Protein AF-A0A9D6PHP2-F1 (afdb_monomer_lite)

Secondary structure (DSSP, 8-state):
-HHHHHHHHHHHHHHHHHHHHHHHHHHHHHH-TTS--HHHHHHHHHHHHHHHHHHHHHHHHH-S-HHHHHHHHHHHHHHHHHT---TTHHHHHHHHHHHHHHHHHTTSHHHHHHHHHHHHHHHHHHHHS--

Radius of gyration: 29.12 Å; chains: 1; bounding box: 43×26×96 Å

Structure (mmCIF, N/CA/C/O backbone):
data_AF-A0A9D6PHP2-F1
#
_entry.id   AF-A0A9D6PHP2-F1
#
loop_
_atom_site.group_PDB
_atom_site.id
_atom_site.type_symbol
_atom_site.label_atom_id
_atom_site.label_alt_id
_atom_site.label_comp_id
_atom_site.label_asym_id
_atom_site.label_entity_id
_atom_site.label_seq_id
_atom_site.pdbx_PDB_ins_code
_atom_site.Cartn_x
_atom_site.Cartn_y
_atom_site.Cartn_z
_atom_site.occupancy
_atom_site.B_iso_or_equiv
_atom_site.auth_seq_id
_atom_site.auth_comp_id
_atom_site.auth_asym_id
_atom_site.auth_atom_id
_atom_site.pdbx_PDB_model_num
ATOM 1 N N . MET A 1 1 ? -25.939 -2.700 18.545 1.00 54.59 1 MET A N 1
ATOM 2 C CA . MET A 1 1 ? -25.271 -1.709 19.414 1.00 54.59 1 MET A CA 1
ATOM 3 C C . MET A 1 1 ? -23.907 -2.179 19.929 1.00 54.59 1 MET A C 1
ATOM 5 O O . MET A 1 1 ? -23.011 -1.353 19.997 1.00 54.59 1 MET A O 1
ATOM 9 N N . ASP A 1 2 ? -23.697 -3.470 20.232 1.00 62.19 2 ASP A N 1
ATOM 10 C CA . ASP A 1 2 ? -22.381 -3.965 20.699 1.00 62.19 2 ASP A CA 1
ATOM 11 C C . ASP A 1 2 ? -21.285 -3.983 19.615 1.00 62.19 2 ASP A C 1
ATOM 13 O O . ASP A 1 2 ? -20.170 -3.529 19.852 1.00 62.19 2 ASP A O 1
ATOM 17 N N . ARG A 1 3 ? -21.606 -4.428 18.389 1.00 63.88 3 ARG A N 1
ATOM 18 C CA . ARG A 1 3 ? -20.619 -4.547 17.295 1.00 63.88 3 ARG A CA 1
ATOM 19 C C . ARG A 1 3 ? -19.997 -3.212 16.869 1.00 63.88 3 ARG A C 1
ATOM 21 O O . ARG A 1 3 ? -18.802 -3.164 16.603 1.00 63.88 3 ARG A O 1
ATOM 28 N N . GLU A 1 4 ? -20.779 -2.131 16.858 1.00 68.19 4 GLU A N 1
ATOM 29 C CA . GLU A 1 4 ? -20.293 -0.792 16.488 1.00 68.19 4 GLU A CA 1
ATOM 30 C C . GLU A 1 4 ? -19.293 -0.236 17.509 1.00 68.19 4 GLU A C 1
ATOM 32 O O . GLU A 1 4 ? -18.290 0.362 17.126 1.00 68.19 4 GLU A O 1
ATOM 37 N N . LYS A 1 5 ? -19.511 -0.480 18.809 1.00 74.00 5 LYS A N 1
ATOM 38 C CA . LYS A 1 5 ? -18.564 -0.066 19.855 1.00 74.00 5 LYS A CA 1
ATOM 39 C C . LYS A 1 5 ? -17.248 -0.831 19.754 1.00 74.00 5 LYS A C 1
ATOM 41 O O . LYS A 1 5 ? -16.190 -0.215 19.835 1.00 74.00 5 LYS A O 1
ATOM 46 N N . THR A 1 6 ? -17.309 -2.144 19.516 1.00 76.94 6 THR A N 1
ATOM 47 C CA . THR A 1 6 ? -16.113 -2.974 19.298 1.00 76.94 6 THR A CA 1
ATOM 48 C C . THR A 1 6 ? -15.340 -2.544 18.048 1.00 76.94 6 THR A C 1
ATOM 50 O O . THR A 1 6 ? -14.109 -2.550 18.044 1.00 76.94 6 THR A O 1
ATOM 53 N N . GLN A 1 7 ? -16.047 -2.126 16.995 1.00 79.50 7 GLN A N 1
ATOM 54 C CA . GLN A 1 7 ? -15.435 -1.593 15.779 1.00 79.50 7 GLN A CA 1
ATOM 55 C C . GLN A 1 7 ? -14.720 -0.266 16.042 1.00 79.50 7 GLN A C 1
ATOM 57 O O . GLN A 1 7 ? -13.563 -0.111 15.661 1.00 79.50 7 GLN A O 1
ATOM 62 N N . GLN A 1 8 ? -15.357 0.674 16.743 1.00 80.94 8 GLN A N 1
ATOM 63 C CA . GLN A 1 8 ? -14.745 1.966 17.063 1.00 80.94 8 GLN A CA 1
ATOM 64 C C . GLN A 1 8 ? -13.522 1.835 17.976 1.00 80.94 8 GLN A C 1
ATOM 66 O O . GLN A 1 8 ? -12.524 2.515 17.742 1.00 80.94 8 GLN A O 1
ATOM 71 N N . SER A 1 9 ? -13.553 0.940 18.970 1.00 80.44 9 SER A N 1
ATOM 72 C CA . SER A 1 9 ? -12.386 0.685 19.823 1.00 80.44 9 SER A CA 1
ATOM 73 C C . SER A 1 9 ? -11.229 0.062 19.041 1.00 80.44 9 SER A C 1
ATOM 75 O O . SER A 1 9 ? -10.087 0.483 19.204 1.00 80.44 9 SER A O 1
ATOM 77 N N . PHE A 1 10 ? -11.523 -0.884 18.140 1.00 80.81 10 PHE A N 1
ATOM 78 C CA . PHE A 1 10 ? -10.517 -1.487 17.263 1.00 80.81 10 PHE A CA 1
ATOM 79 C C . PHE A 1 10 ? -9.879 -0.448 16.334 1.00 80.81 10 PHE A C 1
ATOM 81 O O . PHE A 1 10 ? -8.660 -0.420 16.167 1.00 80.81 10 PHE A O 1
ATOM 88 N N . ILE A 1 11 ? -10.699 0.439 15.763 1.00 85.12 11 ILE A N 1
ATOM 89 C CA . ILE A 1 11 ? -10.221 1.543 14.931 1.00 85.12 11 ILE A CA 1
ATOM 90 C C . ILE A 1 11 ? -9.315 2.457 15.752 1.00 85.12 11 ILE A C 1
ATOM 92 O O . ILE A 1 11 ? -8.195 2.715 15.329 1.00 85.12 11 ILE A O 1
ATOM 96 N N . ALA A 1 12 ? -9.755 2.921 16.923 1.00 84.62 12 ALA A N 1
ATOM 97 C CA . ALA A 1 12 ? -8.990 3.861 17.740 1.00 84.62 12 ALA A CA 1
ATOM 98 C C . ALA A 1 12 ? -7.603 3.323 18.132 1.00 84.62 12 ALA A C 1
ATOM 100 O O . ALA A 1 12 ? -6.627 4.069 18.100 1.00 84.62 12 ALA A O 1
ATOM 101 N N . GLU A 1 13 ? -7.502 2.030 18.445 1.00 85.44 13 GLU A N 1
ATOM 102 C CA . GLU A 1 13 ? -6.242 1.395 18.840 1.00 85.44 13 GLU A CA 1
ATOM 103 C C . GLU A 1 13 ? -5.255 1.252 17.670 1.00 85.44 13 GLU A C 1
ATOM 105 O O . GLU A 1 13 ? -4.047 1.418 17.841 1.00 85.44 13 GLU A O 1
ATOM 110 N N . ARG A 1 14 ? -5.753 0.953 16.464 1.00 86.25 14 ARG A N 1
ATOM 111 C CA . ARG A 1 14 ? -4.910 0.627 15.300 1.00 86.25 14 ARG A CA 1
ATOM 112 C C . ARG A 1 14 ? -4.697 1.789 14.333 1.00 86.25 14 ARG A C 1
A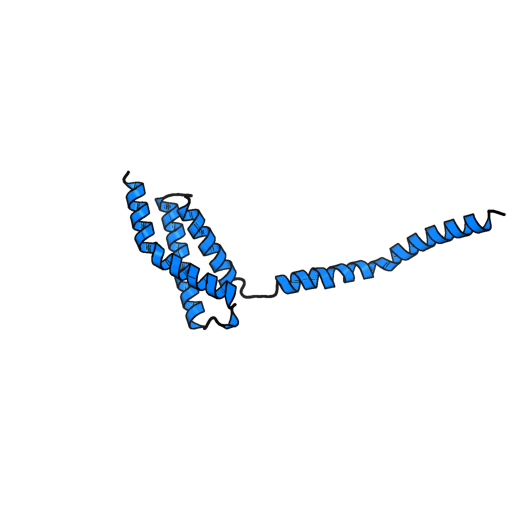TOM 114 O O . ARG A 1 14 ? -3.756 1.754 13.540 1.00 86.25 14 ARG A O 1
ATOM 121 N N . LYS A 1 15 ? -5.502 2.851 14.440 1.00 85.19 15 LYS A N 1
ATOM 122 C CA . LYS A 1 15 ? -5.438 4.041 13.577 1.00 85.19 15 LYS A CA 1
ATOM 123 C C . LYS A 1 15 ? -4.050 4.670 13.543 1.00 85.19 15 LYS A C 1
ATOM 125 O O . LYS A 1 15 ? -3.584 5.017 12.466 1.00 85.19 15 LYS A O 1
ATOM 130 N N . VAL A 1 16 ? -3.366 4.741 14.687 1.00 87.69 16 VAL A N 1
ATOM 131 C CA . VAL A 1 16 ? -2.011 5.313 14.785 1.00 87.69 16 VAL A CA 1
ATOM 132 C C . VAL A 1 16 ? -1.027 4.571 13.875 1.00 87.69 16 VAL A C 1
ATOM 134 O O . VAL A 1 16 ? -0.246 5.190 13.158 1.00 87.69 16 VAL A O 1
ATOM 137 N N . THR A 1 17 ? -1.095 3.237 13.847 1.00 86.19 17 THR A N 1
ATOM 138 C CA . THR A 1 17 ? -0.241 2.408 12.984 1.00 86.19 17 THR A CA 1
ATOM 139 C C . THR A 1 17 ? -0.566 2.606 11.503 1.00 86.19 17 THR A C 1
ATOM 141 O O . THR A 1 17 ? 0.336 2.607 10.666 1.00 86.19 17 THR A O 1
ATOM 144 N N . TRP A 1 18 ? -1.845 2.779 11.163 1.00 90.94 18 TRP A N 1
ATOM 145 C CA . TRP A 1 18 ? -2.277 2.999 9.781 1.00 90.94 18 TRP A CA 1
ATOM 146 C C . TRP A 1 18 ? -1.867 4.383 9.267 1.00 90.94 18 TRP A C 1
ATOM 148 O O . TRP A 1 18 ? -1.340 4.481 8.161 1.00 90.94 18 TRP A O 1
ATOM 158 N N . GLU A 1 19 ? -2.019 5.424 10.088 1.00 88.81 19 GLU A N 1
ATOM 159 C CA . GLU A 1 19 ? -1.562 6.787 9.786 1.00 88.81 19 GLU A CA 1
ATOM 160 C C . GLU A 1 19 ? -0.037 6.849 9.625 1.00 88.81 19 GLU A C 1
ATOM 162 O O . GLU A 1 19 ? 0.482 7.549 8.754 1.00 88.81 19 GLU A O 1
ATOM 167 N N . GLU A 1 20 ? 0.710 6.086 10.428 1.00 87.25 20 GLU A N 1
ATOM 168 C CA . GLU A 1 20 ? 2.163 6.012 10.290 1.00 87.25 20 GLU A CA 1
ATOM 169 C C . GLU A 1 20 ? 2.586 5.359 8.965 1.00 87.25 20 GLU A C 1
ATOM 171 O O . GLU A 1 20 ? 3.493 5.866 8.296 1.00 87.25 20 GLU A O 1
ATOM 176 N N . LEU A 1 21 ? 1.911 4.277 8.559 1.00 87.31 21 LEU A N 1
ATOM 177 C CA . LEU A 1 21 ? 2.127 3.647 7.257 1.00 87.31 21 LEU A CA 1
ATOM 178 C C . LEU A 1 21 ? 1.801 4.620 6.117 1.00 87.31 21 LEU A C 1
ATOM 180 O O . LEU A 1 21 ? 2.607 4.770 5.201 1.00 87.31 21 LEU A O 1
ATOM 184 N N . GLU A 1 22 ? 0.658 5.302 6.186 1.00 88.81 22 GLU A N 1
ATOM 185 C CA . GLU A 1 22 ? 0.234 6.285 5.186 1.00 88.81 22 GLU A CA 1
ATOM 186 C C . GLU A 1 22 ? 1.252 7.420 5.040 1.00 88.81 22 GLU A C 1
ATOM 188 O O . GLU A 1 22 ? 1.715 7.696 3.935 1.00 88.81 22 GLU A O 1
ATOM 193 N N . ARG A 1 23 ? 1.731 7.981 6.154 1.00 88.25 23 ARG A N 1
ATOM 194 C CA . ARG A 1 23 ? 2.758 9.031 6.153 1.00 88.25 23 ARG A CA 1
ATOM 195 C C . ARG A 1 23 ? 4.055 8.591 5.468 1.00 88.25 23 ARG A C 1
ATOM 197 O O . ARG A 1 23 ? 4.688 9.389 4.773 1.00 88.25 23 ARG A O 1
ATOM 204 N N . ILE A 1 24 ? 4.489 7.347 5.679 1.00 84.12 24 ILE A N 1
ATOM 205 C CA . ILE A 1 24 ? 5.689 6.809 5.019 1.00 84.12 24 ILE A CA 1
ATOM 206 C C . ILE A 1 24 ? 5.431 6.616 3.520 1.00 84.12 24 ILE A C 1
ATOM 208 O O . ILE A 1 24 ? 6.303 6.937 2.709 1.00 84.12 24 ILE A O 1
ATOM 212 N N . LEU A 1 25 ? 4.244 6.136 3.137 1.00 85.50 25 LEU A N 1
ATOM 213 C CA . LEU A 1 25 ? 3.855 5.983 1.733 1.00 85.50 25 LEU A CA 1
ATOM 214 C C . LEU A 1 25 ? 3.777 7.330 1.004 1.00 85.50 25 LEU A C 1
ATOM 216 O O . LEU A 1 25 ? 4.270 7.431 -0.117 1.00 85.50 25 LEU A O 1
ATOM 220 N N . ASP A 1 26 ? 3.246 8.369 1.645 1.00 86.12 26 ASP A N 1
ATOM 221 C CA . ASP A 1 26 ? 3.147 9.706 1.056 1.00 86.12 26 ASP A CA 1
ATOM 222 C C . ASP A 1 26 ? 4.528 10.351 0.882 1.00 86.12 26 ASP A C 1
ATOM 224 O O . ASP A 1 26 ? 4.836 10.911 -0.171 1.00 86.12 26 ASP A O 1
ATOM 228 N N . ARG A 1 27 ? 5.425 10.201 1.868 1.00 80.31 27 ARG A N 1
ATOM 229 C CA . ARG A 1 27 ? 6.832 10.613 1.707 1.00 80.31 27 ARG A CA 1
ATOM 230 C C . ARG A 1 27 ? 7.509 9.879 0.553 1.00 80.31 27 ARG A C 1
ATOM 232 O O . ARG A 1 27 ? 8.250 10.497 -0.207 1.00 80.31 27 ARG A O 1
ATOM 239 N N . LEU A 1 28 ? 7.229 8.587 0.393 1.00 76.50 28 LEU A N 1
ATOM 240 C CA . LEU A 1 28 ? 7.721 7.788 -0.728 1.00 76.50 28 LEU A CA 1
ATOM 241 C C . LEU A 1 28 ? 7.179 8.246 -2.085 1.00 76.50 28 LEU A C 1
ATOM 243 O O . LEU A 1 28 ? 7.886 8.127 -3.088 1.00 76.50 28 LEU A O 1
ATOM 247 N N . ASP A 1 29 ? 5.944 8.741 -2.132 1.00 77.38 29 ASP A N 1
ATOM 248 C CA . ASP A 1 29 ? 5.342 9.298 -3.343 1.00 77.38 29 ASP A CA 1
ATOM 249 C C . ASP A 1 29 ? 6.014 10.621 -3.751 1.00 77.38 29 ASP A C 1
ATOM 251 O O . ASP A 1 29 ? 6.249 10.835 -4.941 1.00 77.38 29 ASP A O 1
ATOM 255 N N . ILE A 1 30 ? 6.399 11.456 -2.778 1.00 76.00 30 ILE A N 1
ATOM 256 C CA . ILE A 1 30 ? 7.004 12.780 -3.008 1.00 76.00 30 ILE A CA 1
ATOM 257 C C . ILE A 1 30 ? 8.514 12.692 -3.287 1.00 76.00 30 ILE A C 1
ATOM 259 O O . ILE A 1 30 ? 8.999 13.236 -4.277 1.00 76.00 30 ILE A O 1
ATOM 263 N N . LEU A 1 31 ? 9.268 12.018 -2.416 1.00 69.19 31 LEU A N 1
ATOM 264 C CA . LEU A 1 31 ? 10.741 12.026 -2.408 1.00 69.19 31 LEU A CA 1
ATOM 265 C C . LEU A 1 31 ? 11.330 10.846 -3.202 1.00 69.19 31 LEU A C 1
ATOM 267 O O . LEU A 1 31 ? 12.483 10.862 -3.641 1.00 69.19 31 LEU A O 1
ATOM 271 N N . GLY A 1 32 ? 10.510 9.823 -3.458 1.00 67.00 32 GLY A N 1
ATOM 272 C CA . GLY A 1 32 ? 10.909 8.618 -4.168 1.00 67.00 32 GLY A CA 1
ATOM 273 C C . GLY A 1 32 ? 11.818 7.694 -3.351 1.00 67.00 32 GLY A C 1
ATOM 274 O O . GLY A 1 32 ? 12.247 7.974 -2.238 1.00 67.00 32 GLY A O 1
ATOM 275 N N . TYR A 1 33 ? 12.151 6.546 -3.944 1.00 64.81 33 TYR A N 1
ATOM 276 C CA . TYR A 1 33 ? 12.927 5.480 -3.292 1.00 64.81 33 TYR A CA 1
ATOM 277 C C . TYR A 1 33 ? 14.373 5.842 -2.927 1.00 64.81 33 TYR A C 1
ATOM 279 O O . TYR A 1 33 ? 15.009 5.089 -2.198 1.00 64.81 33 TYR A O 1
ATOM 287 N N . ARG A 1 34 ? 14.915 6.942 -3.466 1.00 61.00 34 ARG A N 1
ATOM 288 C CA . ARG A 1 34 ? 16.320 7.333 -3.266 1.00 61.00 34 ARG A CA 1
ATOM 289 C C . ARG A 1 34 ? 16.604 7.857 -1.862 1.00 61.00 34 ARG A C 1
ATOM 291 O O . ARG A 1 34 ? 17.746 7.757 -1.431 1.00 61.00 34 ARG A O 1
ATOM 298 N N . GLU A 1 35 ? 15.592 8.375 -1.174 1.00 60.31 35 GLU A N 1
ATOM 299 C CA . GLU A 1 35 ? 15.735 8.853 0.203 1.00 60.31 35 GLU A CA 1
ATOM 300 C C . GLU A 1 35 ? 15.389 7.795 1.253 1.00 60.31 35 GLU A C 1
ATOM 302 O O . GLU A 1 35 ? 15.745 7.969 2.415 1.00 60.31 35 GLU A O 1
ATOM 307 N N . LEU A 1 36 ? 14.757 6.677 0.863 1.00 63.12 36 LEU A N 1
ATOM 308 C CA . LEU A 1 36 ? 14.374 5.651 1.827 1.00 63.12 36 LEU A CA 1
ATOM 309 C C . LEU A 1 36 ? 15.596 4.839 2.270 1.00 63.12 36 LEU A C 1
ATOM 311 O O . LEU A 1 36 ? 16.131 4.016 1.518 1.00 63.12 36 LEU A O 1
ATOM 315 N N . ASN A 1 37 ? 16.036 5.050 3.508 1.00 63.00 37 ASN A N 1
ATOM 316 C CA . ASN A 1 37 ? 17.165 4.311 4.065 1.00 63.00 37 ASN A CA 1
ATOM 317 C C . ASN A 1 37 ? 16.776 2.831 4.276 1.00 63.00 37 ASN A C 1
ATOM 319 O O . ASN A 1 37 ? 15.612 2.484 4.483 1.00 63.00 37 ASN A O 1
ATOM 323 N N . ARG A 1 38 ? 17.757 1.921 4.297 1.00 62.34 38 ARG A N 1
ATOM 324 C CA . ARG A 1 38 ? 17.572 0.473 4.528 1.00 62.34 38 ARG A CA 1
ATOM 325 C C . ARG A 1 38 ? 16.764 0.172 5.801 1.00 62.34 38 ARG A C 1
ATOM 327 O O . ARG A 1 38 ? 16.078 -0.844 5.884 1.00 62.34 38 ARG A O 1
ATOM 334 N N . ILE A 1 39 ? 16.837 1.066 6.786 1.00 59.97 39 ILE A N 1
ATOM 335 C CA . ILE A 1 39 ? 16.089 1.016 8.048 1.00 59.97 39 ILE A CA 1
ATOM 336 C C . ILE A 1 39 ? 14.590 1.273 7.821 1.00 59.97 39 ILE A C 1
ATOM 338 O O . ILE A 1 39 ? 13.753 0.545 8.355 1.00 59.97 39 ILE A O 1
ATOM 342 N N . GLU A 1 40 ? 14.242 2.249 6.985 1.00 69.62 40 GLU A N 1
ATOM 343 C CA . GLU A 1 40 ? 12.857 2.618 6.679 1.00 69.62 40 GLU A CA 1
ATOM 344 C C . GLU A 1 40 ? 12.165 1.579 5.792 1.00 69.62 40 GLU A C 1
ATOM 346 O O . GLU A 1 40 ? 10.976 1.337 5.959 1.00 69.62 40 GLU A O 1
ATOM 351 N N . ILE A 1 41 ? 12.904 0.880 4.923 1.00 74.94 41 ILE A N 1
ATOM 352 C CA . ILE A 1 41 ? 12.366 -0.260 4.158 1.00 74.94 41 ILE A CA 1
ATOM 353 C C . ILE A 1 41 ? 11.924 -1.390 5.102 1.00 74.94 41 ILE A C 1
ATOM 355 O O . ILE A 1 41 ? 10.837 -1.946 4.949 1.00 74.94 41 ILE A O 1
ATOM 359 N N . ASN A 1 42 ? 12.741 -1.713 6.109 1.00 80.19 42 ASN A N 1
ATOM 360 C CA . ASN A 1 42 ? 12.383 -2.717 7.114 1.00 80.19 42 ASN A CA 1
ATOM 361 C C . ASN A 1 42 ? 11.202 -2.265 7.986 1.00 80.19 42 ASN A C 1
ATOM 363 O O . ASN A 1 42 ? 10.358 -3.080 8.360 1.00 80.19 42 ASN A O 1
ATOM 367 N N . LEU A 1 43 ? 11.130 -0.972 8.318 1.00 84.00 43 LEU A N 1
ATOM 368 C CA . LEU A 1 43 ? 9.989 -0.396 9.030 1.00 84.00 43 LEU A CA 1
ATOM 369 C C . LEU A 1 43 ? 8.704 -0.495 8.196 1.00 84.00 43 LEU A C 1
ATOM 371 O O . LEU A 1 43 ? 7.698 -0.994 8.694 1.00 84.00 43 LEU A O 1
ATOM 375 N N . LEU A 1 44 ? 8.767 -0.118 6.918 1.00 84.12 44 LEU A N 1
ATOM 376 C CA . LEU A 1 44 ? 7.659 -0.209 5.970 1.00 84.12 44 LEU A CA 1
ATOM 377 C C . LEU A 1 44 ? 7.150 -1.648 5.833 1.00 84.12 44 LEU A C 1
ATOM 379 O O . LEU A 1 44 ? 5.945 -1.874 5.871 1.00 84.12 44 LEU A O 1
ATOM 383 N N . GLY A 1 45 ? 8.055 -2.627 5.730 1.00 85.44 45 GLY A N 1
ATOM 384 C CA . GLY A 1 45 ? 7.689 -4.045 5.681 1.00 85.44 45 GLY A CA 1
ATOM 385 C C . GLY A 1 45 ? 6.953 -4.519 6.940 1.00 85.44 45 GLY A C 1
ATOM 386 O O . GLY A 1 45 ? 5.957 -5.234 6.839 1.00 85.44 45 GLY A O 1
ATOM 387 N N . ARG A 1 46 ? 7.394 -4.084 8.128 1.00 89.00 46 ARG A N 1
ATOM 388 C CA . ARG A 1 46 ? 6.719 -4.407 9.398 1.00 89.00 46 ARG A CA 1
ATOM 389 C C . ARG A 1 46 ? 5.334 -3.772 9.493 1.00 89.00 46 ARG A C 1
ATOM 391 O O . ARG A 1 46 ? 4.379 -4.464 9.835 1.00 89.00 46 ARG A O 1
ATOM 398 N N . LEU A 1 47 ? 5.220 -2.489 9.156 1.00 87.94 47 LEU A N 1
ATOM 399 C CA . LEU A 1 47 ? 3.940 -1.778 9.152 1.00 87.94 47 LEU A CA 1
ATOM 400 C C . LEU A 1 47 ? 2.962 -2.406 8.153 1.00 87.94 47 LEU A C 1
ATOM 402 O O . LEU A 1 47 ? 1.821 -2.670 8.512 1.00 87.94 47 LEU A O 1
ATOM 406 N N . TYR A 1 48 ? 3.433 -2.759 6.955 1.00 90.06 48 TYR A N 1
ATOM 407 C CA . TYR A 1 48 ? 2.651 -3.486 5.956 1.00 90.06 48 TYR A CA 1
ATOM 408 C C . TYR A 1 48 ? 2.082 -4.804 6.503 1.00 90.06 48 TYR A C 1
ATOM 410 O O . TYR A 1 48 ? 0.877 -5.034 6.407 1.00 90.06 48 TYR A O 1
ATOM 418 N N . LEU A 1 49 ? 2.915 -5.658 7.108 1.00 89.69 49 LEU A N 1
ATOM 419 C CA . LEU A 1 49 ? 2.458 -6.942 7.657 1.00 89.69 49 LEU A CA 1
ATOM 420 C C . LEU A 1 49 ? 1.444 -6.761 8.799 1.00 89.69 49 LEU A C 1
ATOM 422 O O . LEU A 1 49 ? 0.480 -7.528 8.895 1.00 89.69 49 LEU A O 1
ATOM 426 N N . ASN A 1 50 ? 1.617 -5.726 9.627 1.00 90.44 50 ASN A N 1
ATOM 427 C CA . ASN A 1 50 ? 0.652 -5.374 10.668 1.00 90.44 50 ASN A CA 1
ATOM 428 C C . ASN A 1 50 ? -0.696 -4.962 10.060 1.00 90.44 50 ASN A C 1
ATOM 430 O O . ASN A 1 50 ? -1.729 -5.492 10.463 1.00 90.44 50 ASN A O 1
ATOM 434 N N . THR A 1 51 ? -0.696 -4.100 9.040 1.00 90.44 51 THR A N 1
ATOM 435 C CA . THR A 1 51 ? -1.925 -3.665 8.359 1.00 90.44 51 THR A CA 1
ATOM 436 C C . THR A 1 51 ? -2.617 -4.810 7.616 1.00 90.44 51 THR A C 1
ATOM 438 O O . THR A 1 51 ? -3.841 -4.895 7.643 1.00 90.44 51 THR A O 1
ATOM 441 N N . VAL A 1 52 ? -1.872 -5.741 7.007 1.00 89.50 52 VAL A N 1
ATOM 442 C CA . VAL A 1 52 ? -2.447 -6.961 6.402 1.00 89.50 52 VAL A CA 1
ATOM 443 C C . VAL A 1 52 ? -3.156 -7.811 7.459 1.00 89.50 52 VAL A C 1
ATOM 445 O O . VAL A 1 52 ? -4.269 -8.290 7.236 1.00 89.50 52 VAL A O 1
ATOM 448 N N . SER A 1 53 ? -2.532 -7.970 8.627 1.00 90.56 53 SER A N 1
ATOM 449 C CA . SER A 1 53 ? -3.122 -8.704 9.749 1.00 90.56 53 SER A CA 1
ATOM 450 C C . SER A 1 53 ? -4.384 -8.011 10.276 1.00 90.56 53 SER A C 1
ATOM 452 O O . SER A 1 53 ? -5.373 -8.673 10.592 1.00 90.56 53 SER A O 1
ATOM 454 N N . ASP A 1 54 ? -4.376 -6.680 10.334 1.00 89.62 54 ASP A N 1
ATOM 455 C CA . ASP A 1 54 ? -5.531 -5.880 10.742 1.00 89.62 54 ASP A CA 1
ATOM 456 C C . ASP A 1 54 ? -6.669 -5.947 9.721 1.00 89.62 54 ASP A C 1
ATOM 458 O O . ASP A 1 54 ? -7.823 -6.060 10.121 1.00 89.62 54 ASP A O 1
ATOM 462 N N . LEU A 1 55 ? -6.365 -5.965 8.420 1.00 89.75 55 LEU A N 1
ATOM 463 C CA . LEU A 1 55 ? -7.351 -6.167 7.359 1.00 89.75 55 LEU A CA 1
ATOM 464 C C . LEU A 1 55 ? -8.043 -7.529 7.491 1.00 89.75 55 LEU A C 1
ATOM 466 O O . LEU A 1 55 ? -9.266 -7.614 7.378 1.00 89.75 55 LEU A O 1
ATOM 470 N N . ALA A 1 56 ? -7.279 -8.593 7.752 1.00 88.75 56 ALA A N 1
ATOM 471 C CA . ALA A 1 56 ? -7.838 -9.927 7.958 1.00 88.75 56 ALA A CA 1
ATOM 472 C C . ALA A 1 56 ? -8.769 -9.965 9.182 1.00 88.75 56 ALA A C 1
ATOM 474 O O . ALA A 1 56 ? -9.880 -10.491 9.097 1.00 88.75 56 ALA A O 1
ATOM 475 N N . LYS A 1 57 ? -8.357 -9.343 10.297 1.00 87.56 57 LYS A N 1
ATOM 476 C CA . LYS A 1 57 ? -9.189 -9.203 11.503 1.00 87.56 57 LYS A CA 1
ATOM 477 C C . LYS A 1 57 ? -10.443 -8.373 11.243 1.00 87.56 57 LYS A C 1
ATOM 479 O O . LYS A 1 57 ? -11.527 -8.782 11.644 1.00 87.56 57 LYS A O 1
ATOM 484 N N . ALA A 1 58 ? -10.312 -7.246 10.545 1.00 87.12 58 ALA A N 1
ATOM 485 C CA . ALA A 1 58 ? -11.432 -6.380 10.204 1.00 87.12 58 ALA A CA 1
ATOM 486 C C . ALA A 1 58 ? -12.463 -7.118 9.339 1.00 87.12 58 ALA A C 1
ATOM 488 O O . ALA A 1 58 ? -13.651 -7.071 9.641 1.00 87.12 58 ALA A O 1
ATOM 489 N N . ARG A 1 59 ? -12.013 -7.881 8.334 1.00 86.50 59 ARG A N 1
ATOM 490 C CA . ARG A 1 59 ? -12.894 -8.726 7.514 1.00 86.50 59 ARG A CA 1
ATOM 491 C C . ARG A 1 59 ? -13.585 -9.820 8.324 1.00 86.50 59 ARG A C 1
ATOM 493 O O . ARG A 1 59 ? -14.764 -10.071 8.112 1.00 86.50 59 ARG A O 1
ATOM 500 N N . MET A 1 60 ? -12.877 -10.459 9.255 1.00 87.31 60 MET A N 1
ATOM 501 C CA . MET A 1 60 ? -13.448 -11.522 10.087 1.00 87.31 60 MET A CA 1
ATOM 502 C C . MET A 1 60 ? -14.491 -10.996 11.085 1.00 87.31 60 MET A C 1
ATOM 504 O O . MET A 1 60 ? -15.502 -11.654 11.315 1.00 87.31 60 MET A O 1
ATOM 508 N N . LEU A 1 61 ? -14.247 -9.828 11.686 1.00 86.38 61 LEU A N 1
ATOM 509 C CA . LEU A 1 61 ? -15.106 -9.258 12.729 1.00 86.38 61 LEU A CA 1
ATOM 510 C C . LEU A 1 61 ? -16.275 -8.441 12.167 1.00 86.38 61 LEU A C 1
ATOM 512 O O . LEU A 1 61 ? -17.372 -8.482 12.724 1.00 86.38 61 LEU A O 1
ATOM 516 N N . PHE A 1 62 ? -16.038 -7.699 11.084 1.00 83.50 62 PHE A N 1
ATOM 517 C CA . PHE A 1 62 ? -16.961 -6.682 10.568 1.00 83.50 62 PHE A CA 1
ATOM 518 C C . PHE A 1 62 ? -17.389 -6.926 9.110 1.00 83.50 62 PHE A C 1
ATOM 520 O O . PHE A 1 62 ? -18.299 -6.256 8.631 1.00 83.50 62 PHE A O 1
ATOM 527 N N . GLY A 1 63 ? -16.801 -7.904 8.410 1.00 82.62 63 GLY A N 1
ATOM 528 C CA . GLY A 1 63 ? -17.111 -8.200 7.007 1.00 82.62 63 GLY A CA 1
ATOM 529 C C . GLY A 1 63 ? -16.479 -7.214 6.017 1.00 82.62 63 GLY A C 1
ATOM 530 O O . GLY A 1 63 ? -15.485 -6.550 6.320 1.00 82.62 63 GLY A O 1
ATOM 531 N N . GLU A 1 64 ? -17.045 -7.133 4.810 1.00 81.12 64 GLU A N 1
ATOM 532 C CA . GLU A 1 64 ? -16.654 -6.145 3.794 1.00 81.12 64 GLU A CA 1
ATOM 533 C C . GLU A 1 64 ? -17.326 -4.789 4.050 1.00 81.12 64 GLU A C 1
ATOM 535 O O . GLU A 1 64 ? -18.247 -4.379 3.350 1.00 81.12 64 GLU A O 1
ATOM 540 N N . ASP A 1 65 ? -16.860 -4.099 5.088 1.00 84.62 65 ASP A N 1
ATOM 541 C CA . ASP A 1 65 ? -17.287 -2.739 5.432 1.00 84.62 65 ASP A CA 1
ATOM 542 C C . ASP A 1 65 ? -16.271 -1.684 4.938 1.00 84.62 65 ASP A C 1
ATOM 544 O O . ASP A 1 65 ? -15.152 -2.019 4.527 1.00 84.62 65 ASP A O 1
ATOM 548 N N . ALA A 1 66 ? -16.618 -0.396 5.013 1.00 83.94 66 ALA A N 1
ATOM 549 C CA . ALA A 1 66 ? -15.783 0.734 4.599 1.00 83.94 66 ALA A CA 1
ATOM 550 C C . ALA A 1 66 ? -14.372 0.709 5.221 1.00 83.94 66 ALA A C 1
ATOM 552 O O . ALA A 1 66 ? -13.395 1.062 4.557 1.00 83.94 66 ALA A O 1
ATOM 553 N N . LEU A 1 67 ? -14.247 0.226 6.465 1.00 86.62 67 LEU A N 1
ATOM 554 C CA . LEU A 1 67 ? -12.959 0.014 7.133 1.00 86.62 67 LEU A CA 1
ATOM 555 C C . LEU A 1 67 ? -12.086 -1.014 6.400 1.00 86.62 67 LEU A C 1
ATOM 557 O O . LEU A 1 67 ? -10.891 -0.812 6.203 1.00 86.62 67 LEU A O 1
ATOM 561 N N . SER A 1 68 ? -12.671 -2.141 6.004 1.00 86.38 68 SER A N 1
ATOM 562 C CA . SER A 1 68 ? -11.934 -3.186 5.294 1.00 86.38 68 SER A CA 1
ATOM 563 C C . SER A 1 68 ? -11.478 -2.695 3.916 1.00 86.38 68 SER A C 1
ATOM 565 O O . SER A 1 68 ? -10.369 -3.005 3.486 1.00 86.38 68 SER A O 1
ATOM 567 N N . LEU A 1 69 ? -12.289 -1.861 3.256 1.00 86.38 69 LEU A N 1
ATOM 568 C CA . LEU A 1 69 ? -11.957 -1.261 1.968 1.00 86.38 69 LEU A CA 1
ATOM 569 C C . LEU A 1 69 ? -10.793 -0.265 2.091 1.00 86.38 69 LEU A C 1
ATOM 571 O O . LEU A 1 69 ? -9.867 -0.303 1.278 1.00 86.38 69 LEU A O 1
ATOM 575 N N . SER A 1 70 ? -10.802 0.595 3.116 1.00 87.06 70 SER A N 1
ATOM 576 C CA . SER A 1 70 ? -9.718 1.559 3.344 1.00 87.06 70 SER A CA 1
ATOM 577 C C . SER A 1 70 ? -8.395 0.858 3.668 1.00 87.06 70 SER A C 1
ATOM 579 O O . SER A 1 70 ? -7.368 1.175 3.064 1.00 87.06 70 SER A O 1
ATOM 581 N N . LEU A 1 71 ? -8.427 -0.170 4.524 1.00 88.00 71 LEU A N 1
ATOM 582 C CA . LEU A 1 71 ? -7.259 -0.998 4.834 1.00 88.00 71 LEU A CA 1
ATOM 583 C C . LEU A 1 71 ? -6.747 -1.755 3.608 1.00 88.00 71 LEU A C 1
ATOM 585 O O . LEU A 1 71 ? -5.540 -1.816 3.380 1.00 88.00 71 LEU A O 1
ATOM 589 N N . ASN A 1 72 ? -7.649 -2.289 2.785 1.00 89.81 72 ASN A N 1
ATOM 590 C CA . ASN A 1 72 ? -7.285 -2.962 1.544 1.00 89.81 72 ASN A CA 1
ATOM 591 C C . ASN A 1 72 ? -6.556 -2.014 0.581 1.00 89.81 72 ASN A C 1
ATOM 593 O O . ASN A 1 72 ? -5.526 -2.385 0.021 1.00 89.81 72 ASN A O 1
ATOM 597 N N . ASN A 1 73 ? -7.034 -0.775 0.437 1.00 88.25 73 ASN A N 1
ATOM 598 C CA . ASN A 1 73 ? -6.373 0.233 -0.394 1.00 88.25 73 ASN A CA 1
ATOM 599 C C . ASN A 1 73 ? -4.984 0.603 0.144 1.00 88.25 73 ASN A C 1
ATOM 601 O O . ASN A 1 73 ? -4.032 0.706 -0.633 1.00 88.25 73 ASN A O 1
ATOM 605 N N . LEU A 1 74 ? -4.840 0.753 1.464 1.00 88.88 74 LEU A N 1
ATOM 606 C CA . LEU A 1 74 ? -3.557 1.056 2.102 1.00 88.88 74 LEU A CA 1
ATOM 607 C C . LEU A 1 74 ? -2.536 -0.078 1.893 1.00 88.88 74 LEU A C 1
ATOM 609 O O . LEU A 1 74 ? -1.395 0.167 1.495 1.00 88.88 74 LEU A O 1
ATOM 613 N N . VAL A 1 75 ? -2.970 -1.330 2.068 1.00 89.44 75 VAL A N 1
ATOM 614 C CA . VAL A 1 75 ? -2.170 -2.538 1.804 1.00 89.44 75 VAL A CA 1
ATOM 615 C C . VAL A 1 75 ? -1.779 -2.631 0.330 1.00 89.44 75 VAL A C 1
ATOM 617 O O . VAL A 1 75 ? -0.616 -2.894 0.024 1.00 89.44 75 VAL A O 1
ATOM 620 N N . ALA A 1 76 ? -2.712 -2.380 -0.591 1.00 86.12 76 ALA A N 1
ATOM 621 C CA . ALA A 1 76 ? -2.449 -2.417 -2.027 1.00 86.12 76 ALA A CA 1
ATOM 622 C C . ALA A 1 76 ? -1.420 -1.355 -2.448 1.00 86.12 76 ALA A C 1
ATOM 624 O O . ALA A 1 76 ? -0.491 -1.664 -3.203 1.00 86.12 76 ALA A O 1
ATOM 625 N N . ARG A 1 77 ? -1.525 -0.127 -1.912 1.00 85.31 77 ARG A N 1
ATOM 626 C CA . ARG A 1 77 ? -0.517 0.931 -2.105 1.00 85.31 77 ARG A CA 1
ATOM 627 C C . ARG A 1 77 ? 0.850 0.469 -1.602 1.00 85.31 77 ARG A C 1
ATOM 629 O O . ARG A 1 77 ? 1.821 0.528 -2.353 1.00 85.31 77 ARG A O 1
ATOM 636 N N . ALA A 1 78 ? 0.927 -0.045 -0.375 1.00 85.75 78 ALA A N 1
ATOM 637 C CA . ALA A 1 78 ? 2.179 -0.515 0.214 1.00 85.75 78 ALA A CA 1
ATOM 638 C C . ALA A 1 78 ? 2.811 -1.685 -0.557 1.00 85.75 78 ALA A C 1
ATOM 640 O O . ALA A 1 78 ? 4.016 -1.666 -0.809 1.00 85.75 78 ALA A O 1
ATOM 641 N N . TYR A 1 79 ? 2.013 -2.659 -1.003 1.00 82.69 79 TYR A N 1
ATOM 642 C CA . TYR A 1 79 ? 2.469 -3.772 -1.839 1.00 82.69 79 TYR A CA 1
ATOM 643 C C . TYR A 1 79 ? 3.063 -3.274 -3.163 1.00 82.69 79 TYR A C 1
ATOM 645 O O . TYR A 1 79 ? 4.160 -3.679 -3.554 1.00 82.69 79 TYR A O 1
ATOM 653 N N . GLY A 1 80 ? 2.377 -2.328 -3.814 1.00 78.94 80 GLY A N 1
ATOM 654 C CA . GLY A 1 80 ? 2.847 -1.667 -5.030 1.00 78.94 80 GLY A CA 1
ATOM 655 C C . GLY A 1 80 ? 4.175 -0.931 -4.853 1.00 78.94 80 GLY A C 1
ATOM 656 O O . GLY A 1 80 ? 4.934 -0.781 -5.803 1.00 78.94 80 GLY A O 1
ATOM 657 N N . LYS A 1 81 ? 4.495 -0.491 -3.641 1.00 77.50 81 LYS A N 1
ATOM 658 C CA . LYS A 1 81 ? 5.782 0.127 -3.331 1.00 77.50 81 LYS A CA 1
ATOM 659 C C . LYS A 1 81 ? 6.831 -0.949 -3.028 1.00 77.50 81 LYS A C 1
ATOM 661 O O . LYS A 1 81 ? 7.817 -1.063 -3.753 1.00 77.50 81 LYS A O 1
ATOM 666 N N . LEU A 1 82 ? 6.601 -1.786 -2.018 1.00 77.25 82 LEU A N 1
ATOM 667 C CA . LEU A 1 82 ? 7.553 -2.803 -1.553 1.00 77.25 82 LEU A CA 1
ATOM 668 C C . LEU A 1 82 ? 7.958 -3.812 -2.637 1.00 77.25 82 LEU A C 1
ATOM 670 O O . LEU A 1 82 ? 9.138 -4.132 -2.750 1.00 77.25 82 LEU A O 1
ATOM 674 N N . TYR A 1 83 ? 6.999 -4.308 -3.425 1.00 66.81 83 TYR A N 1
ATOM 675 C CA . TYR A 1 83 ? 7.227 -5.438 -4.330 1.00 66.81 83 TYR A CA 1
ATOM 676 C C . TYR A 1 83 ? 7.373 -5.056 -5.805 1.00 66.81 83 TYR A C 1
ATOM 678 O O . TYR A 1 83 ? 8.082 -5.753 -6.528 1.00 66.81 83 TYR A O 1
ATOM 686 N N . LEU A 1 84 ? 6.820 -3.929 -6.279 1.00 63.66 84 LEU A N 1
ATOM 687 C CA . LEU A 1 84 ? 7.135 -3.427 -7.633 1.00 63.66 84 LEU A CA 1
ATOM 688 C C . LEU A 1 84 ? 8.450 -2.627 -7.644 1.00 63.66 84 LEU A C 1
ATOM 690 O O . LEU A 1 84 ? 8.602 -1.662 -8.396 1.00 63.66 84 LEU A O 1
ATOM 694 N N . GLN A 1 85 ? 9.441 -3.074 -6.869 1.00 52.88 85 GLN A N 1
ATOM 695 C CA . GLN A 1 85 ? 10.807 -2.554 -6.798 1.00 52.88 85 GLN A CA 1
ATOM 696 C C . GLN A 1 85 ? 11.624 -2.835 -8.081 1.00 52.88 85 GLN A C 1
ATOM 698 O O . GLN A 1 85 ? 12.778 -3.250 -8.061 1.00 52.88 85 GLN A O 1
ATOM 703 N N . LYS A 1 86 ? 11.013 -2.575 -9.234 1.00 44.81 86 LYS A N 1
ATOM 704 C CA . LYS A 1 86 ? 11.640 -2.353 -10.528 1.00 44.81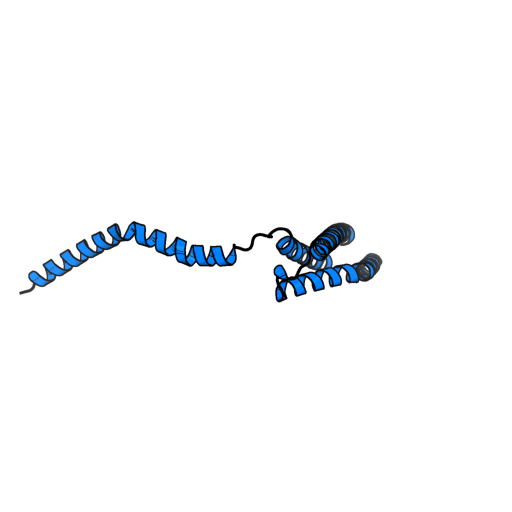 86 LYS A CA 1
ATOM 705 C C . LYS A 1 86 ? 10.883 -1.203 -11.185 1.00 44.81 86 LYS A C 1
ATOM 707 O O . LYS A 1 86 ? 9.918 -1.412 -11.918 1.00 44.81 86 LYS A O 1
ATOM 712 N N . ARG A 1 87 ? 11.342 0.034 -10.957 1.00 59.47 87 ARG A N 1
ATOM 713 C CA . ARG A 1 87 ? 11.145 1.075 -11.974 1.00 59.47 87 ARG A CA 1
ATOM 714 C C . ARG A 1 87 ? 11.913 0.595 -13.205 1.00 59.47 87 ARG A C 1
ATOM 716 O O . ARG A 1 87 ? 13.139 0.540 -13.161 1.00 59.47 87 ARG A O 1
ATOM 723 N N . PRO A 1 88 ? 11.182 0.134 -14.228 1.00 50.09 88 PRO A N 1
ATOM 724 C CA . PRO A 1 88 ? 11.143 0.922 -15.446 1.00 50.09 88 PRO A CA 1
ATOM 725 C C . PRO A 1 88 ? 9.768 0.951 -16.119 1.00 50.09 88 PRO A C 1
ATOM 727 O O . PRO A 1 88 ? 9.679 1.552 -17.170 1.00 50.09 88 PRO A O 1
ATOM 730 N N . ARG A 1 89 ? 8.679 0.396 -15.564 1.00 55.59 89 ARG A N 1
ATOM 731 C CA . ARG A 1 89 ? 7.463 0.155 -16.371 1.00 55.59 89 ARG A CA 1
ATOM 732 C C . ARG A 1 89 ? 6.878 1.391 -17.063 1.00 55.59 89 ARG A C 1
ATOM 734 O O . ARG A 1 89 ? 6.392 1.226 -18.162 1.00 55.59 89 ARG A O 1
ATOM 741 N N . PHE A 1 90 ? 6.957 2.602 -16.502 1.00 57.88 90 PHE A N 1
ATOM 742 C CA . PHE A 1 90 ? 6.474 3.823 -17.178 1.00 57.88 90 PHE A CA 1
ATOM 743 C C . PHE A 1 90 ? 7.428 4.324 -18.276 1.00 57.88 90 PHE A C 1
ATOM 745 O O . PHE A 1 90 ? 6.982 4.697 -19.354 1.00 57.88 90 PHE A O 1
ATOM 752 N N . ILE A 1 91 ? 8.743 4.285 -18.035 1.00 61.19 91 ILE A N 1
ATOM 753 C CA . ILE A 1 91 ? 9.763 4.661 -19.030 1.00 61.19 91 ILE A CA 1
ATOM 754 C C . ILE A 1 91 ? 9.861 3.587 -20.119 1.00 61.19 91 ILE A C 1
ATOM 756 O O . ILE A 1 91 ? 10.020 3.924 -21.280 1.00 61.19 91 ILE A O 1
ATOM 760 N N . GLU A 1 92 ? 9.705 2.310 -19.776 1.00 58.28 92 GLU A N 1
ATOM 761 C CA . GLU A 1 92 ? 9.560 1.194 -20.708 1.00 58.28 92 GLU A CA 1
ATOM 762 C C . GLU A 1 92 ? 8.210 1.202 -21.407 1.00 58.28 92 GLU A C 1
ATOM 764 O O . GLU A 1 92 ? 8.202 0.875 -22.575 1.00 58.28 92 GLU A O 1
ATOM 769 N N . PHE A 1 93 ? 7.097 1.619 -20.792 1.00 59.03 93 PHE A N 1
ATOM 770 C CA . PHE A 1 93 ? 5.831 1.800 -21.517 1.00 59.03 93 PHE A CA 1
ATOM 771 C C . PHE A 1 93 ? 5.963 2.907 -22.552 1.00 59.03 93 PHE A C 1
ATOM 773 O O . PHE A 1 93 ? 5.585 2.707 -23.696 1.00 59.03 93 PHE A O 1
ATOM 780 N N . VAL A 1 94 ? 6.532 4.056 -22.173 1.00 61.31 94 VAL A N 1
ATOM 781 C CA . VAL A 1 94 ? 6.756 5.190 -23.079 1.00 61.31 94 VAL A CA 1
ATOM 782 C C . VAL A 1 94 ? 7.801 4.833 -24.135 1.00 61.31 94 VAL A C 1
ATOM 784 O O . VAL A 1 94 ? 7.592 5.116 -25.304 1.00 61.31 94 VAL A O 1
ATOM 787 N N . LYS A 1 95 ? 8.882 4.130 -23.781 1.00 61.00 95 LYS A N 1
ATOM 788 C CA . LYS A 1 95 ? 9.878 3.617 -24.733 1.00 61.00 95 LYS A CA 1
ATOM 789 C C . LYS A 1 95 ? 9.315 2.483 -25.590 1.00 61.00 95 LYS A C 1
ATOM 791 O O . LYS A 1 95 ? 9.701 2.384 -26.735 1.00 61.00 95 LYS A O 1
ATOM 796 N N . PHE A 1 96 ? 8.387 1.659 -25.119 1.00 57.47 96 PHE A N 1
ATOM 797 C CA . PHE A 1 96 ? 7.710 0.630 -25.915 1.00 57.47 96 PHE A CA 1
ATOM 798 C C . PHE A 1 96 ? 6.670 1.261 -26.852 1.00 57.47 96 PHE A C 1
ATOM 800 O O . PHE A 1 96 ? 6.586 0.870 -28.012 1.00 57.47 96 PHE A O 1
ATOM 807 N N . LEU A 1 97 ? 5.971 2.315 -26.422 1.00 58.31 97 LEU A N 1
ATOM 808 C CA . LEU A 1 97 ? 5.129 3.143 -27.291 1.00 58.31 97 LEU A CA 1
ATOM 809 C C . LEU A 1 97 ? 5.958 3.920 -28.328 1.00 58.31 97 LEU A C 1
ATOM 811 O O . LEU A 1 97 ? 5.561 3.990 -29.482 1.00 58.31 97 LEU A O 1
ATOM 815 N N . LEU A 1 98 ? 7.117 4.478 -27.962 1.00 57.94 98 LEU A N 1
ATOM 816 C CA . LEU A 1 98 ? 7.959 5.266 -28.876 1.00 57.94 98 LEU A CA 1
ATOM 817 C C . LEU A 1 98 ? 8.994 4.446 -29.664 1.00 57.94 98 LEU A C 1
ATOM 819 O O . LEU A 1 98 ? 9.500 4.942 -30.657 1.00 57.94 98 LEU A O 1
ATOM 823 N N . SER A 1 99 ? 9.338 3.222 -29.257 1.00 55.16 99 SER A N 1
ATOM 824 C CA . SER A 1 99 ? 10.341 2.361 -29.919 1.00 55.16 99 SER A CA 1
ATOM 825 C C . SER A 1 99 ? 9.758 1.043 -30.423 1.00 55.16 99 SER A C 1
ATOM 827 O O . SER A 1 99 ? 10.291 0.500 -31.384 1.00 55.16 99 SER A O 1
ATOM 829 N N . GLY A 1 100 ? 8.696 0.513 -29.812 1.00 51.91 100 GLY A N 1
ATOM 830 C CA . GLY A 1 100 ? 7.996 -0.686 -30.288 1.00 51.91 100 GLY A CA 1
ATOM 831 C C . GLY A 1 100 ? 6.984 -0.372 -31.392 1.00 51.91 100 GLY A C 1
ATOM 832 O O . GLY A 1 100 ? 6.851 -1.140 -32.341 1.00 51.91 100 GLY A O 1
ATOM 833 N N . PHE A 1 101 ? 6.333 0.793 -31.324 1.00 48.84 101 PHE A N 1
ATOM 834 C CA . PHE A 1 101 ? 5.345 1.221 -32.318 1.00 48.84 101 PHE A CA 1
ATOM 835 C C . PHE A 1 101 ? 5.960 1.642 -33.672 1.00 48.84 101 PHE A C 1
ATOM 837 O O . PHE A 1 101 ? 5.487 1.152 -34.695 1.00 48.84 101 PHE A O 1
ATOM 844 N N . PRO A 1 102 ? 7.051 2.436 -33.759 1.00 52.59 102 PRO A N 1
ATOM 845 C CA . PRO A 1 102 ? 7.648 2.744 -35.061 1.00 52.59 102 PRO A CA 1
ATOM 846 C C . PRO A 1 102 ? 8.468 1.581 -35.641 1.00 52.59 102 PRO A C 1
ATOM 848 O O . PRO A 1 102 ? 8.525 1.440 -36.860 1.00 52.59 102 PRO A O 1
ATOM 851 N N . ALA A 1 103 ? 9.053 0.700 -34.818 1.00 52.31 103 ALA A N 1
ATOM 852 C CA . ALA A 1 103 ? 9.835 -0.438 -35.319 1.00 52.31 103 ALA A CA 1
ATOM 853 C C . ALA A 1 103 ? 8.978 -1.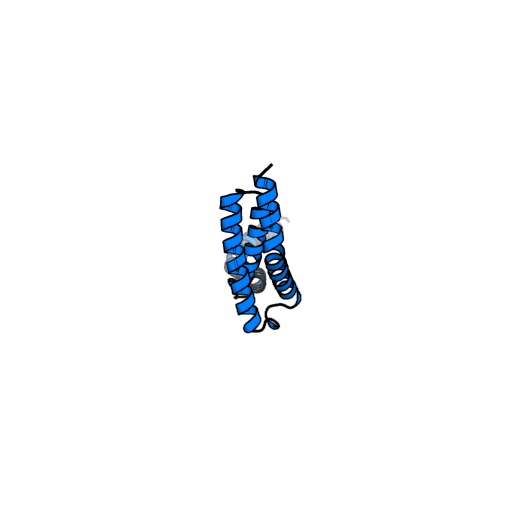488 -36.053 1.00 52.31 103 ALA A C 1
ATOM 855 O O . ALA A 1 103 ? 9.480 -2.172 -36.946 1.00 52.31 103 ALA A O 1
ATOM 856 N N . LEU A 1 104 ? 7.684 -1.593 -35.726 1.00 51.72 104 LEU A N 1
ATOM 857 C CA . LEU A 1 104 ? 6.757 -2.478 -36.434 1.00 51.72 104 LEU A CA 1
ATOM 858 C C . LEU A 1 104 ? 6.214 -1.840 -37.724 1.00 51.72 104 LEU A C 1
ATOM 860 O O . LEU A 1 104 ? 6.032 -2.533 -38.723 1.00 51.72 104 LEU A O 1
ATOM 864 N N . VAL A 1 105 ? 6.042 -0.514 -37.740 1.00 53.12 105 VAL A N 1
ATOM 865 C CA . VAL A 1 105 ? 5.609 0.243 -38.929 1.00 53.12 105 VAL A CA 1
ATOM 866 C C . VAL A 1 105 ? 6.704 0.272 -40.006 1.00 53.12 105 VAL A C 1
ATOM 868 O O . VAL A 1 105 ? 6.411 0.111 -41.190 1.00 53.12 105 VAL A O 1
ATOM 871 N N . TYR A 1 106 ? 7.982 0.353 -39.621 1.00 54.62 106 TYR A N 1
ATOM 872 C CA . TYR A 1 106 ? 9.100 0.321 -40.575 1.00 54.62 106 TYR A CA 1
ATOM 873 C C . TYR A 1 106 ? 9.337 -1.048 -41.236 1.00 54.62 106 TYR A C 1
ATOM 875 O O . TYR A 1 106 ? 9.996 -1.116 -42.272 1.00 54.62 106 TYR A O 1
ATOM 883 N N . LYS A 1 107 ? 8.791 -2.148 -40.700 1.00 53.19 107 LYS A N 1
ATOM 884 C CA . LYS A 1 107 ? 8.984 -3.487 -41.285 1.00 53.19 107 LYS A CA 1
ATOM 885 C C . LYS A 1 107 ? 7.997 -3.813 -42.421 1.00 53.19 107 LYS A C 1
ATOM 887 O O . LYS A 1 107 ? 8.214 -4.779 -43.146 1.00 53.19 107 LYS A O 1
ATOM 892 N N . HIS A 1 108 ? 6.965 -2.986 -42.633 1.00 53.78 108 HIS A N 1
ATOM 893 C CA . HIS A 1 108 ? 5.957 -3.168 -43.692 1.00 53.78 108 HIS A CA 1
ATOM 894 C C . HIS A 1 108 ? 5.775 -1.952 -44.623 1.00 53.78 108 HIS A C 1
ATO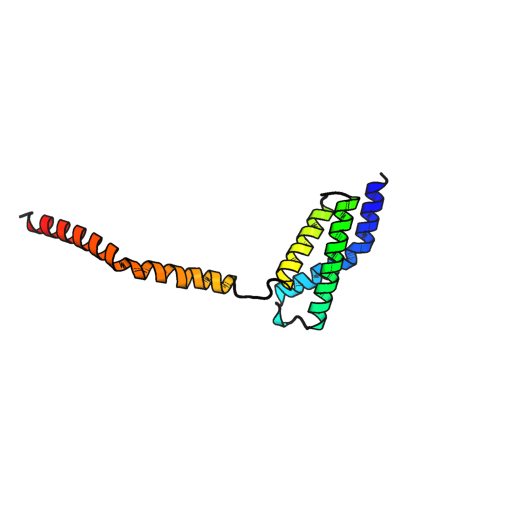M 896 O O . HIS A 1 108 ? 4.768 -1.854 -45.321 1.00 53.78 108 HIS A O 1
ATOM 902 N N . VAL A 1 109 ? 6.768 -1.062 -44.733 1.00 53.22 109 VAL A N 1
ATOM 903 C CA . VAL A 1 109 ? 6.761 0.006 -45.760 1.00 53.22 109 VAL A CA 1
ATOM 904 C C . VAL A 1 109 ? 6.793 -0.541 -47.192 1.00 53.22 109 VAL A C 1
ATOM 906 O O . VAL A 1 109 ? 6.276 0.108 -48.095 1.00 53.22 109 VAL A O 1
ATOM 909 N N . GLY A 1 110 ? 7.319 -1.753 -47.411 1.00 58.72 110 GLY A N 1
ATOM 910 C CA . GLY A 1 110 ? 7.377 -2.364 -48.745 1.00 58.72 110 GLY A CA 1
ATOM 911 C C . GLY A 1 110 ? 5.999 -2.599 -49.376 1.00 58.72 110 GLY A C 1
ATOM 912 O O . GLY A 1 110 ? 5.823 -2.367 -50.566 1.00 58.72 110 GLY A O 1
ATOM 913 N N . LEU A 1 111 ? 4.994 -2.984 -48.581 1.00 56.97 111 LEU A N 1
ATOM 914 C CA . LEU A 1 111 ? 3.641 -3.269 -49.081 1.00 56.97 111 LEU A CA 1
ATOM 915 C C . LEU A 1 111 ? 2.827 -1.984 -49.306 1.00 56.97 111 LEU A C 1
ATOM 917 O O . LEU A 1 111 ? 2.071 -1.891 -50.269 1.00 56.97 111 LEU A O 1
ATOM 921 N N . VAL A 1 112 ? 3.056 -0.956 -48.480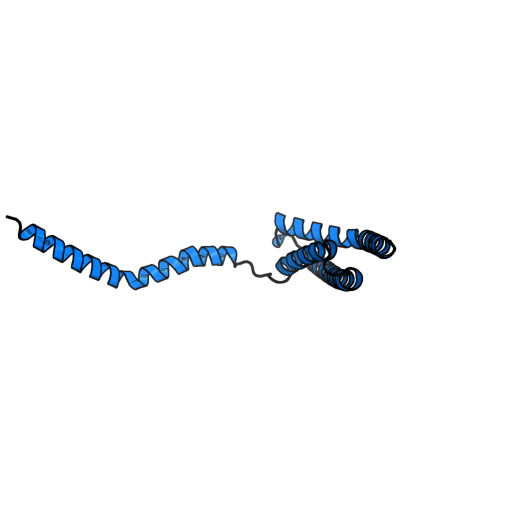 1.00 61.66 112 VAL A N 1
ATOM 922 C CA . VAL A 1 112 ? 2.492 0.389 -48.687 1.00 61.66 112 VAL A CA 1
ATOM 923 C C . VAL A 1 112 ? 3.058 1.026 -49.965 1.00 61.66 112 VAL A C 1
ATOM 925 O O . VAL A 1 112 ? 2.314 1.660 -50.715 1.00 61.66 112 VAL A O 1
ATOM 928 N N . PHE A 1 113 ? 4.340 0.800 -50.275 1.00 63.78 113 PHE A N 1
ATOM 929 C CA . PHE A 1 113 ? 4.965 1.289 -51.509 1.00 63.78 113 PHE A CA 1
ATOM 930 C C . PHE A 1 113 ? 4.422 0.587 -52.761 1.00 63.78 113 PHE A C 1
ATOM 932 O O . PHE A 1 113 ? 4.165 1.252 -53.759 1.00 63.78 113 PHE A O 1
ATOM 939 N N . VAL A 1 114 ? 4.177 -0.729 -52.703 1.00 64.62 114 VAL A N 1
ATOM 940 C CA . VAL A 1 114 ? 3.574 -1.485 -53.819 1.00 64.62 114 VAL A CA 1
ATOM 941 C C . VAL A 1 114 ? 2.153 -1.000 -54.110 1.00 64.62 114 VAL A C 1
ATOM 943 O O . VAL A 1 114 ? 1.840 -0.707 -55.262 1.00 64.62 114 VAL A O 1
ATOM 946 N N . SER A 1 115 ? 1.308 -0.829 -53.089 1.00 64.44 115 SER A N 1
ATOM 947 C CA . SER A 1 115 ? -0.053 -0.310 -53.292 1.00 64.44 115 SER A CA 1
ATOM 948 C C . SER A 1 115 ? -0.053 1.124 -53.831 1.00 64.44 115 SER A C 1
ATOM 950 O O . SER A 1 115 ? -0.828 1.442 -54.731 1.00 64.44 115 SER A O 1
ATOM 952 N N . THR A 1 116 ? 0.856 1.978 -53.347 1.00 66.56 116 THR A N 1
ATOM 953 C CA . THR A 1 116 ? 1.012 3.351 -53.858 1.00 66.56 116 THR A CA 1
ATOM 954 C C . THR A 1 116 ? 1.523 3.360 -55.301 1.00 66.56 116 THR A C 1
ATOM 956 O O . THR A 1 116 ? 1.054 4.160 -56.103 1.00 66.56 116 THR A O 1
ATOM 959 N N . ALA A 1 117 ? 2.426 2.448 -55.670 1.00 69.69 117 ALA A N 1
ATOM 960 C CA . ALA A 1 117 ? 2.932 2.317 -57.036 1.00 69.69 117 ALA A CA 1
ATOM 961 C C . ALA A 1 117 ? 1.858 1.818 -58.019 1.00 69.69 117 ALA A C 1
ATOM 963 O O . ALA A 1 117 ? 1.783 2.305 -59.147 1.00 69.69 117 ALA A O 1
ATOM 964 N N . ILE A 1 118 ? 0.985 0.895 -57.598 1.00 73.94 118 ILE A N 1
ATOM 965 C CA . ILE A 1 118 ? -0.148 0.436 -58.418 1.00 73.94 118 ILE A CA 1
ATOM 966 C C . ILE A 1 118 ? -1.156 1.575 -58.625 1.00 73.94 118 ILE A C 1
ATOM 968 O O . ILE A 1 118 ? -1.585 1.821 -59.749 1.00 73.94 118 ILE A O 1
ATOM 972 N N . PHE A 1 119 ? -1.481 2.336 -57.577 1.00 72.88 119 PHE A N 1
ATOM 973 C CA . PHE A 1 119 ? -2.352 3.506 -57.719 1.00 72.88 119 PHE A CA 1
ATOM 974 C C . PHE A 1 119 ? -1.718 4.606 -58.582 1.00 72.88 119 PHE A C 1
ATOM 976 O O . PHE A 1 119 ? -2.372 5.129 -59.480 1.00 72.88 119 PHE A O 1
ATOM 983 N N . ALA A 1 120 ? -0.441 4.930 -58.368 1.00 71.38 120 ALA A N 1
ATOM 984 C CA . ALA A 1 120 ? 0.261 5.958 -59.133 1.00 71.38 120 ALA A CA 1
ATOM 985 C C . ALA A 1 120 ? 0.406 5.586 -60.616 1.00 71.38 120 ALA A C 1
ATOM 987 O O . ALA A 1 120 ? 0.226 6.445 -61.476 1.00 71.38 120 ALA A O 1
ATOM 988 N N . SER A 1 121 ? 0.682 4.316 -60.929 1.0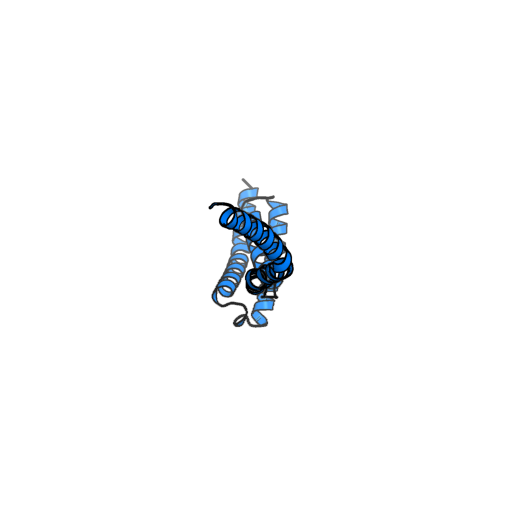0 68.06 121 SER A N 1
ATOM 989 C CA . SER A 1 121 ? 0.731 3.836 -62.318 1.00 68.06 121 SER A CA 1
ATOM 990 C C . SER A 1 121 ? -0.640 3.883 -62.995 1.00 68.06 121 SER A C 1
ATOM 992 O O . SER A 1 121 ? -0.727 4.282 -64.155 1.00 68.06 121 SER A O 1
ATOM 994 N N . SER A 1 122 ? -1.716 3.576 -62.265 1.00 68.44 122 SER A N 1
ATOM 995 C CA . SER A 1 122 ? -3.085 3.721 -62.770 1.00 68.44 122 SER A CA 1
ATOM 996 C C . SER A 1 122 ? -3.436 5.190 -63.063 1.00 68.44 122 SER A C 1
ATOM 998 O O . SER A 1 122 ? -3.962 5.497 -64.132 1.00 68.44 122 SER A O 1
ATOM 1000 N N . THR A 1 123 ? -3.043 6.122 -62.185 1.00 69.69 123 THR A N 1
ATOM 1001 C CA . THR A 1 123 ? -3.214 7.569 -62.407 1.00 69.69 123 THR A CA 1
ATOM 1002 C C . THR A 1 123 ? -2.386 8.087 -63.589 1.00 69.69 123 THR A C 1
ATOM 1004 O O . THR A 1 123 ? -2.888 8.883 -64.380 1.00 69.69 123 THR A O 1
ATOM 1007 N N . LEU A 1 124 ? -1.136 7.632 -63.751 1.00 70.62 124 LEU A N 1
ATOM 1008 C CA . LEU A 1 124 ? -0.263 8.078 -64.846 1.00 70.62 124 LEU A CA 1
ATOM 1009 C C . LEU A 1 124 ? -0.814 7.684 -66.223 1.00 70.62 124 LEU A C 1
ATOM 1011 O O . LEU A 1 124 ? -0.757 8.481 -67.156 1.00 70.62 124 LEU A O 1
ATOM 1015 N N . LEU A 1 125 ? -1.364 6.472 -66.345 1.00 69.81 125 LEU A N 1
ATOM 1016 C CA . LEU A 1 125 ? -1.963 5.996 -67.594 1.00 69.81 125 LEU A CA 1
ATOM 1017 C C . LEU A 1 125 ? -3.241 6.763 -67.947 1.00 69.81 125 LEU A C 1
ATOM 1019 O O . LEU A 1 125 ? -3.458 7.073 -69.115 1.00 69.81 125 LEU A O 1
ATOM 1023 N N . GLY A 1 126 ? -4.051 7.129 -66.949 1.00 66.88 126 GLY A N 1
ATOM 1024 C CA . GLY A 1 126 ? -5.215 7.992 -67.158 1.00 66.88 126 GLY A CA 1
ATOM 1025 C C . GLY A 1 126 ? -4.833 9.398 -67.630 1.00 66.88 126 GLY A C 1
ATOM 1026 O O . GLY A 1 126 ? -5.482 9.939 -68.520 1.00 66.88 126 GLY A O 1
ATOM 1027 N N . PHE A 1 127 ? -3.748 9.965 -67.091 1.00 71.75 127 PHE A N 1
ATOM 1028 C CA . PHE A 1 127 ? -3.270 11.295 -67.477 1.00 71.75 127 PHE A CA 1
ATOM 1029 C C . PHE A 1 127 ? -2.656 11.325 -68.884 1.00 71.75 127 PHE A C 1
ATOM 1031 O O . PHE A 1 127 ? -2.825 12.306 -69.596 1.00 71.75 127 PHE A O 1
ATOM 1038 N N . LEU A 1 128 ? -1.978 10.253 -69.312 1.00 70.75 128 LEU A N 1
ATOM 1039 C CA . LEU A 1 128 ? -1.404 10.173 -70.662 1.00 70.75 128 LEU A CA 1
ATOM 1040 C C . LEU A 1 128 ? -2.446 9.858 -71.750 1.00 70.75 128 LEU A C 1
ATOM 1042 O O . LEU A 1 128 ? -2.171 10.058 -72.930 1.00 70.75 128 LEU A O 1
ATOM 1046 N N . CYS A 1 129 ? -3.606 9.320 -71.362 1.00 68.31 129 CYS A N 1
ATOM 1047 C CA . CYS A 1 129 ? -4.675 8.911 -72.274 1.00 68.31 129 CYS A CA 1
ATOM 1048 C C . CYS A 1 129 ? -5.786 9.969 -72.430 1.00 68.31 129 CYS A C 1
ATOM 1050 O O . CYS A 1 129 ? -6.693 9.772 -73.238 1.00 68.31 129 CYS A O 1
ATOM 1052 N N . LEU A 1 130 ? -5.733 11.082 -71.687 1.00 60.62 130 LEU A N 1
ATOM 1053 C CA . LEU A 1 130 ? -6.532 12.270 -71.989 1.00 60.62 130 LEU A CA 1
ATOM 1054 C C . LEU A 1 130 ? -5.723 13.167 -72.952 1.00 60.62 130 LEU A C 1
ATOM 1056 O O . LEU A 1 130 ? -4.737 13.755 -72.507 1.00 60.62 130 LEU A O 1
ATOM 1060 N N . PRO A 1 131 ? -6.069 13.234 -74.253 1.00 61.66 131 PRO A N 1
ATOM 1061 C CA . PRO A 1 131 ? -5.530 14.244 -75.163 1.00 61.66 131 PRO A CA 1
ATOM 1062 C C . PRO A 1 131 ? -6.027 15.656 -74.825 1.00 61.66 131 PRO A C 1
ATOM 1064 O O . PRO A 1 131 ? -7.142 15.785 -74.265 1.00 61.66 131 PRO A O 1
#

pLDDT: mean 73.64, std 13.07, range [44.81, 90.94]

Foldseek 3Di:
DVLVVVVVVLCVVCVVLLVVLVVLLVCCVVVNPPPQDPVNLVVNVVSLVVLVVSLVVCCVSPNPDPVNVVSVVSSVSSCCRNPVPDPDCVVVVVCCVVPVVVVVVVVPVVVVVVVVVVVVVVVVVVVVPPD

Sequence (131 aa):
MDREKTQQSFIAERKVTWEELERILDRLDILGYRELNRIEINLLGRLYLNTVSDLAKARMLFGEDALSLSLNNLVARAYGKLYLQKRPRFIEFVKFLLSGFPALVYKHVGLVFVSTAIFASSTLLGFLCLP